Protein AF-A0A7S2BMH1-F1 (afdb_monomer)

Secondary structure (DSSP, 8-state):
-TTTTT------HHHHHHHHT---SSS-HHHHHHHHHHHTTTTTTT--GGGSPP-----TT--TTTTHHHIIIII-S------S-GGG--B-SS-GGG--GGG-B-GGG-HHHHTTS-HHHHHHHHHHHTTSS----TT----HHHHHHHHHS--

Solvent-accessible surface area (backbone atoms only — not comparable to full-atom values): 9952 Å² total; per-residue (Å²): 93,84,74,58,75,81,41,91,69,92,73,33,71,59,40,48,28,66,74,64,75,38,87,67,83,69,63,58,71,65,56,51,51,55,43,51,30,61,37,55,71,46,74,56,74,84,50,54,53,84,74,44,82,72,85,83,84,82,54,71,63,57,43,96,61,66,57,55,80,47,32,86,71,61,65,53,90,68,80,83,87,81,76,96,41,72,93,80,46,73,46,50,68,73,69,62,83,82,45,51,55,85,51,47,24,37,82,93,55,34,64,75,44,56,69,72,52,54,73,71,56,50,50,46,35,50,30,40,75,68,60,73,45,68,63,79,74,86,71,72,71,70,64,63,71,63,61,55,54,56,63,69,75,68,122

Radius of gyration: 18.3 Å; Cα contacts (8 Å, |Δi|>4): 113; chains: 1; bounding box: 51×30×44 Å

pLDDT: mean 79.27, std 18.0, range [35.94, 95.81]

Structure (mmCIF, N/CA/C/O backbone):
data_AF-A0A7S2BMH1-F1
#
_entry.id   AF-A0A7S2BMH1-F1
#
loop_
_atom_site.group_PDB
_atom_site.id
_atom_site.type_symbol
_atom_site.label_atom_id
_atom_site.label_alt_id
_atom_site.label_comp_id
_atom_site.label_asym_id
_atom_site.label_entity_id
_atom_site.label_seq_id
_atom_site.pdbx_PDB_ins_code
_atom_site.Cartn_x
_atom_site.Cartn_y
_atom_site.Cartn_z
_atom_site.occupancy
_atom_site.B_iso_or_equiv
_atom_site.auth_seq_id
_atom_site.auth_comp_id
_atom_site.auth_asym_id
_atom_site.auth_atom_id
_atom_site.pdbx_PDB_model_num
ATOM 1 N N . GLY A 1 1 ? -13.382 9.479 -9.858 1.00 59.31 1 GLY A N 1
ATOM 2 C CA . GLY A 1 1 ? -12.559 10.698 -10.015 1.00 59.31 1 GLY A CA 1
ATOM 3 C C . GLY A 1 1 ? -12.330 10.963 -11.490 1.00 59.31 1 GLY A C 1
ATOM 4 O O . GLY A 1 1 ? -12.140 9.997 -12.213 1.00 59.31 1 GLY A O 1
ATOM 5 N N . ARG A 1 2 ? -12.344 12.231 -11.930 1.00 66.88 2 ARG A N 1
ATOM 6 C CA . ARG A 1 2 ? -1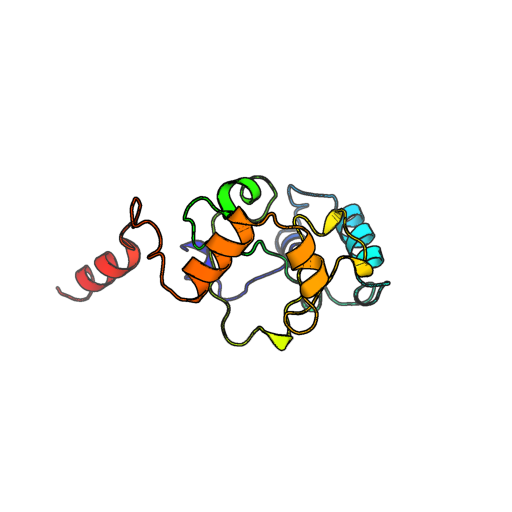2.323 12.653 -13.353 1.00 66.88 2 ARG A CA 1
ATOM 7 C C . ARG A 1 2 ? -11.260 11.961 -14.223 1.00 66.88 2 ARG A C 1
ATOM 9 O O . ARG A 1 2 ? -11.485 11.742 -15.403 1.00 66.88 2 ARG A O 1
ATOM 16 N N . PHE A 1 3 ? -10.110 11.608 -13.648 1.00 69.12 3 PHE A N 1
ATOM 17 C CA . PHE A 1 3 ? -9.019 10.952 -14.379 1.00 69.12 3 PHE A CA 1
ATOM 18 C C . PHE A 1 3 ? -9.274 9.467 -14.681 1.00 69.12 3 PHE A C 1
ATOM 20 O O . PHE A 1 3 ? -8.829 8.987 -15.710 1.00 69.12 3 PHE A O 1
ATOM 27 N N . MET A 1 4 ? -10.027 8.765 -13.830 1.00 72.44 4 MET A N 1
ATOM 28 C CA . MET A 1 4 ? -10.347 7.334 -13.985 1.00 72.44 4 MET A CA 1
ATOM 29 C C . MET A 1 4 ? -11.696 7.101 -14.686 1.00 72.44 4 MET A C 1
ATOM 31 O O . MET A 1 4 ? -12.152 5.973 -14.796 1.00 72.44 4 MET A O 1
ATOM 35 N N . GLU A 1 5 ? -12.381 8.168 -15.108 1.00 77.00 5 GLU A N 1
ATOM 36 C CA . GLU A 1 5 ? -13.644 8.059 -15.855 1.00 77.00 5 GLU A CA 1
ATOM 37 C C . GLU A 1 5 ? -13.412 7.582 -17.295 1.00 77.00 5 GLU A C 1
ATOM 39 O O . GLU A 1 5 ? -14.260 6.916 -17.876 1.00 77.00 5 GLU A O 1
ATOM 44 N N . THR A 1 6 ? -12.248 7.912 -17.861 1.00 79.12 6 THR A N 1
ATOM 45 C CA . THR A 1 6 ? -11.858 7.548 -19.234 1.00 79.12 6 THR A CA 1
ATOM 46 C C . THR A 1 6 ? -10.629 6.644 -19.290 1.00 79.12 6 THR A C 1
ATOM 48 O O . THR A 1 6 ? -10.379 6.023 -20.319 1.00 7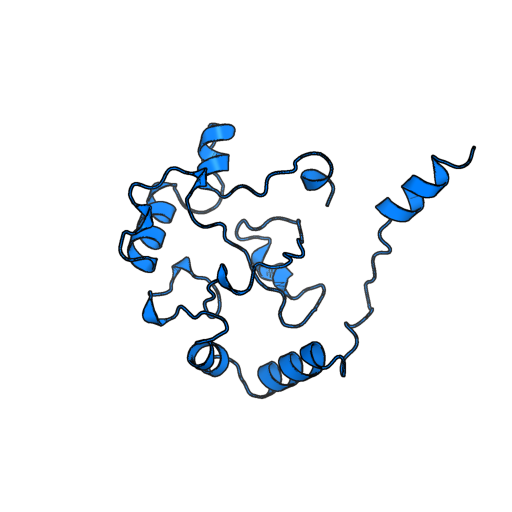9.12 6 THR A O 1
ATOM 51 N N . ASP A 1 7 ? -9.865 6.558 -18.199 1.00 80.94 7 ASP A N 1
ATOM 52 C CA . ASP A 1 7 ? -8.695 5.696 -18.077 1.00 80.94 7 ASP A CA 1
ATOM 53 C C . ASP A 1 7 ? -9.022 4.516 -17.161 1.00 80.94 7 ASP A C 1
ATOM 55 O O . ASP A 1 7 ? -9.151 4.664 -15.947 1.00 80.94 7 ASP A O 1
ATOM 59 N N . GLU A 1 8 ? -9.170 3.337 -17.757 1.00 79.75 8 GLU A N 1
ATOM 60 C CA . GLU A 1 8 ? -9.555 2.109 -17.051 1.00 79.75 8 GLU A CA 1
ATOM 61 C C . GLU A 1 8 ? -8.383 1.460 -16.295 1.00 79.75 8 GLU A C 1
ATOM 63 O O . GLU A 1 8 ? -8.558 0.463 -15.590 1.00 79.75 8 GLU A O 1
ATOM 68 N N . TYR A 1 9 ? -7.170 2.004 -16.428 1.00 83.81 9 TYR A N 1
ATOM 69 C CA . TYR A 1 9 ? -5.957 1.377 -15.921 1.00 83.81 9 TYR A CA 1
ATOM 70 C C . TYR A 1 9 ? -5.405 2.121 -14.708 1.00 83.81 9 TYR A C 1
ATOM 72 O O . TYR A 1 9 ? -4.827 3.206 -14.804 1.00 83.81 9 TYR A O 1
ATOM 80 N N . PHE A 1 10 ? -5.473 1.468 -13.550 1.00 84.31 10 PHE A N 1
ATOM 81 C CA . PHE A 1 10 ? -4.709 1.884 -12.381 1.00 84.31 10 PHE A CA 1
ATOM 82 C C . PHE A 1 10 ? -3.245 1.459 -12.549 1.00 84.31 10 PHE A C 1
ATOM 84 O O . PHE A 1 10 ? -2.925 0.285 -12.381 1.00 84.31 10 PHE A O 1
ATOM 91 N N . ARG A 1 11 ? -2.366 2.401 -12.906 1.00 86.81 11 ARG A N 1
ATOM 92 C CA . ARG A 1 11 ? -0.947 2.148 -13.216 1.00 86.81 11 ARG A CA 1
ATOM 93 C C . ARG A 1 11 ? -0.032 2.491 -12.042 1.00 86.81 11 ARG A C 1
ATOM 95 O O . ARG A 1 11 ? -0.279 3.460 -11.324 1.00 86.81 11 ARG A O 1
ATOM 102 N N . ASN A 1 12 ? 1.039 1.722 -11.850 1.00 88.62 12 ASN A N 1
ATOM 103 C CA . ASN A 1 12 ? 2.084 2.065 -10.882 1.00 88.62 12 ASN A CA 1
ATOM 104 C C . ASN A 1 12 ? 3.060 3.120 -11.444 1.00 88.62 12 ASN A C 1
ATOM 106 O O . ASN A 1 12 ? 3.008 3.514 -12.608 1.00 88.62 12 ASN A O 1
ATOM 110 N N . GLN A 1 13 ? 3.981 3.585 -10.599 1.00 84.69 13 GLN A N 1
ATOM 111 C CA . GLN A 1 13 ? 4.941 4.622 -10.972 1.00 84.69 13 GLN A CA 1
ATOM 112 C C . GLN A 1 13 ? 5.890 4.198 -12.109 1.00 84.69 13 GLN A C 1
ATOM 114 O O . GLN A 1 13 ? 6.232 5.042 -12.933 1.00 84.69 13 GLN A O 1
ATOM 119 N N . PHE A 1 14 ? 6.289 2.923 -12.187 1.00 88.69 14 PHE A N 1
ATOM 120 C CA . PHE A 1 14 ? 7.163 2.424 -13.254 1.00 88.69 14 PHE A CA 1
ATOM 121 C C . PHE A 1 14 ? 6.464 2.489 -14.618 1.00 88.69 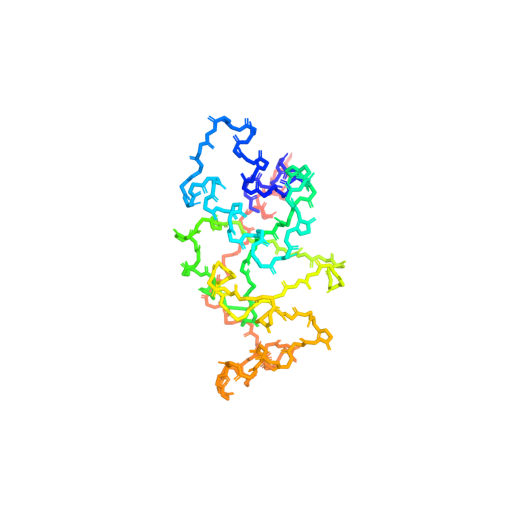14 PHE A C 1
ATOM 123 O O . PHE A 1 14 ? 7.044 2.972 -15.586 1.00 88.69 14 PHE A O 1
ATOM 130 N N . GLU A 1 15 ? 5.188 2.098 -14.681 1.00 90.06 15 GLU A N 1
ATOM 131 C CA . GLU A 1 15 ? 4.363 2.228 -15.888 1.00 90.06 15 GLU A CA 1
ATOM 132 C C . GLU A 1 15 ? 4.232 3.699 -16.326 1.00 90.06 15 GLU A C 1
ATOM 134 O O . GLU A 1 15 ? 4.384 4.019 -17.504 1.00 90.06 15 GLU A O 1
ATOM 139 N N . ILE A 1 16 ? 3.995 4.615 -15.379 1.00 84.50 16 ILE A N 1
ATOM 140 C CA . ILE A 1 16 ? 3.847 6.050 -15.668 1.00 84.50 16 ILE A CA 1
ATOM 141 C C . ILE A 1 16 ? 5.155 6.679 -16.166 1.00 84.50 16 ILE A C 1
ATOM 143 O O . ILE A 1 16 ? 5.114 7.504 -17.080 1.00 84.50 16 ILE A O 1
ATOM 147 N N . ILE A 1 17 ? 6.305 6.295 -15.601 1.00 81.06 17 ILE A N 1
ATOM 148 C CA . ILE A 1 17 ? 7.618 6.785 -16.050 1.00 81.06 17 ILE A CA 1
ATOM 149 C C . ILE A 1 17 ? 7.856 6.407 -17.514 1.00 81.06 17 ILE A C 1
ATOM 151 O O . ILE A 1 17 ? 8.220 7.277 -18.310 1.00 81.06 17 ILE A O 1
ATOM 155 N N . VAL A 1 18 ? 7.588 5.146 -17.869 1.00 82.69 18 VAL A N 1
ATOM 156 C CA . VAL A 1 18 ? 7.711 4.643 -19.245 1.00 82.69 18 VAL A CA 1
ATOM 157 C C . VAL A 1 18 ? 6.749 5.376 -20.182 1.00 82.69 18 VAL A C 1
ATOM 159 O O . VAL A 1 18 ? 7.177 5.901 -21.207 1.00 82.69 18 VAL A O 1
ATOM 162 N N . LEU A 1 19 ? 5.464 5.468 -19.824 1.00 81.75 19 LEU A N 1
ATOM 163 C CA . LEU A 1 19 ? 4.430 6.057 -20.685 1.00 81.75 19 LEU A CA 1
ATOM 164 C C . LEU A 1 19 ? 4.628 7.549 -20.947 1.00 81.75 19 LEU A C 1
ATOM 166 O O . LEU A 1 19 ? 4.404 8.023 -22.058 1.00 81.75 19 LEU A O 1
ATOM 170 N N . LEU A 1 20 ? 5.009 8.307 -19.920 1.00 79.88 20 LEU A N 1
ATOM 171 C CA . LEU A 1 20 ? 5.123 9.759 -20.030 1.00 79.88 20 LEU A CA 1
ATOM 172 C C . LEU A 1 20 ? 6.523 10.218 -20.435 1.00 79.88 20 LEU A C 1
ATOM 174 O O . LEU A 1 20 ? 6.714 11.420 -20.624 1.00 79.88 20 LEU A O 1
ATOM 178 N N . ASN A 1 21 ? 7.494 9.301 -20.529 1.00 72.19 21 ASN A N 1
ATOM 179 C CA . ASN A 1 21 ? 8.917 9.616 -20.655 1.00 72.19 21 ASN A CA 1
ATOM 180 C C . ASN A 1 21 ? 9.348 10.705 -19.646 1.00 72.19 21 ASN A C 1
ATOM 182 O O . ASN A 1 21 ? 10.054 11.664 -19.970 1.00 72.19 21 ASN A O 1
ATOM 186 N N . ARG A 1 22 ? 8.818 10.619 -18.418 1.00 65.62 22 ARG A N 1
ATOM 187 C CA . ARG A 1 22 ? 8.976 11.624 -17.358 1.00 65.62 22 ARG A CA 1
ATOM 188 C C . ARG A 1 22 ? 9.337 10.940 -16.053 1.00 65.62 22 ARG A C 1
ATOM 190 O O . ARG A 1 22 ? 8.630 10.050 -15.596 1.00 65.62 22 ARG A O 1
ATOM 197 N N . ARG A 1 23 ? 10.383 11.436 -15.393 1.00 59.56 23 ARG A N 1
ATOM 198 C CA . ARG A 1 23 ? 10.691 11.063 -14.008 1.00 59.56 23 ARG A CA 1
ATOM 199 C C . ARG A 1 23 ? 9.676 11.753 -13.089 1.00 59.56 23 ARG A C 1
ATOM 201 O O . ARG A 1 23 ? 9.579 12.980 -13.087 1.00 59.56 23 ARG A O 1
ATOM 208 N N . GLY A 1 24 ? 8.861 10.972 -12.380 1.00 54.53 24 GLY A N 1
ATOM 209 C CA . GLY A 1 24 ? 7.839 11.494 -11.467 1.00 54.53 24 GLY A CA 1
ATOM 210 C C . GLY A 1 24 ? 8.434 12.284 -10.292 1.00 54.53 24 GLY A C 1
ATOM 211 O O . GLY A 1 24 ? 9.586 12.085 -9.911 1.00 54.53 24 GLY A O 1
ATOM 212 N N . LYS A 1 25 ? 7.640 13.182 -9.690 1.00 52.19 25 LYS A N 1
ATOM 213 C CA . LYS A 1 25 ? 7.982 13.804 -8.401 1.00 52.19 25 LYS A CA 1
ATOM 214 C C . LYS A 1 25 ? 7.701 12.797 -7.286 1.00 52.19 25 LYS A C 1
ATOM 216 O O . LYS A 1 25 ? 6.543 12.549 -6.973 1.00 52.19 25 LYS A O 1
ATOM 221 N N . GLY A 1 26 ? 8.759 12.236 -6.711 1.00 51.97 26 GLY A N 1
ATOM 222 C CA . GLY A 1 26 ? 8.681 11.257 -5.628 1.00 51.97 26 GLY A CA 1
ATOM 223 C C . GLY A 1 26 ? 9.597 10.082 -5.921 1.00 51.97 26 GLY A C 1
ATOM 224 O O . GLY A 1 26 ? 9.171 9.128 -6.553 1.00 51.97 26 GLY A O 1
ATOM 225 N N . ASN A 1 27 ? 10.841 10.189 -5.447 1.00 52.50 27 ASN A N 1
ATOM 226 C CA . ASN A 1 27 ? 11.923 9.210 -5.562 1.00 52.50 27 ASN A CA 1
ATOM 227 C C . ASN A 1 27 ? 12.326 8.860 -7.005 1.00 52.50 27 ASN A C 1
ATOM 229 O O . ASN A 1 27 ? 11.528 8.402 -7.816 1.00 52.50 27 ASN A O 1
ATOM 233 N N . ASP A 1 28 ? 13.607 9.085 -7.308 1.00 68.88 28 ASP A N 1
ATOM 234 C CA . ASP A 1 28 ? 14.263 8.595 -8.521 1.00 68.88 28 ASP A CA 1
ATOM 235 C C . ASP A 1 28 ? 13.877 7.127 -8.770 1.00 68.88 28 ASP A C 1
ATOM 237 O O . ASP A 1 28 ? 13.736 6.358 -7.815 1.00 68.88 28 ASP A O 1
ATOM 241 N N . GLU A 1 29 ? 13.698 6.729 -10.028 1.00 75.62 29 GLU A N 1
ATOM 242 C CA . GLU A 1 29 ? 13.347 5.350 -10.405 1.00 75.62 29 GLU A CA 1
ATOM 243 C C . GLU A 1 29 ? 14.269 4.343 -9.704 1.00 75.62 29 GLU A C 1
ATOM 245 O O . GLU A 1 29 ? 13.824 3.325 -9.176 1.00 75.62 29 GLU A O 1
ATOM 250 N N . HIS A 1 30 ? 15.546 4.712 -9.586 1.00 82.00 30 HIS A N 1
ATOM 251 C CA . HIS A 1 30 ? 16.560 3.965 -8.862 1.00 82.00 30 HIS A CA 1
ATOM 252 C C . HIS A 1 30 ? 16.266 3.820 -7.360 1.00 82.00 30 HIS A C 1
ATOM 254 O O . HIS A 1 30 ? 16.410 2.735 -6.799 1.00 82.00 30 HIS A O 1
ATOM 260 N N . ALA A 1 31 ? 15.817 4.888 -6.697 1.00 84.19 31 ALA A N 1
ATOM 261 C CA . ALA A 1 31 ? 15.430 4.839 -5.292 1.00 84.19 31 ALA A CA 1
ATOM 262 C C . ALA A 1 31 ? 14.196 3.948 -5.093 1.00 84.19 31 ALA A C 1
ATOM 264 O O . ALA A 1 31 ? 14.197 3.127 -4.175 1.00 84.19 31 ALA A O 1
ATOM 265 N N . ARG A 1 32 ? 13.183 4.060 -5.972 1.00 86.44 32 ARG A N 1
ATOM 266 C CA . ARG A 1 32 ? 11.986 3.200 -5.953 1.00 86.44 32 ARG A CA 1
ATOM 267 C C . ARG A 1 32 ? 12.351 1.730 -6.114 1.00 86.44 32 ARG A C 1
ATOM 269 O O . ARG A 1 32 ? 11.963 0.908 -5.289 1.00 86.44 32 ARG A O 1
ATOM 276 N N . PHE A 1 33 ? 13.128 1.430 -7.149 1.00 90.12 33 PHE A N 1
ATOM 277 C CA . PHE A 1 33 ? 13.635 0.093 -7.417 1.00 90.12 33 PHE A CA 1
ATOM 278 C C . PHE A 1 33 ? 14.406 -0.450 -6.211 1.00 90.12 33 PHE A C 1
ATOM 280 O O . PHE A 1 33 ? 14.141 -1.554 -5.747 1.00 90.12 33 PHE A O 1
ATOM 287 N N . GLY A 1 34 ? 15.315 0.355 -5.655 1.00 90.50 34 GLY A N 1
ATOM 288 C CA . GLY A 1 34 ? 16.176 -0.055 -4.555 1.00 90.50 34 GLY A CA 1
ATOM 289 C C . GLY A 1 34 ? 15.410 -0.449 -3.295 1.00 90.50 34 GLY A C 1
ATOM 290 O O . GLY A 1 34 ? 15.769 -1.441 -2.663 1.00 90.50 34 GLY A O 1
ATOM 291 N N . TRP A 1 35 ? 14.373 0.294 -2.894 1.00 89.94 35 TRP A N 1
ATOM 292 C CA . TRP A 1 35 ? 13.604 -0.099 -1.709 1.00 89.94 35 TRP A CA 1
ATOM 293 C C . TRP A 1 35 ? 12.608 -1.219 -1.989 1.00 89.94 35 TRP A C 1
ATOM 295 O O . TRP A 1 35 ? 12.448 -2.078 -1.129 1.00 89.94 35 TRP A O 1
ATOM 305 N N . GLU A 1 36 ? 11.997 -1.274 -3.174 1.00 93.25 36 GLU A N 1
ATOM 306 C CA . GLU A 1 36 ? 11.108 -2.380 -3.545 1.00 93.25 36 GLU A CA 1
ATOM 307 C C . GLU A 1 36 ? 11.868 -3.712 -3.603 1.00 93.25 36 GLU A C 1
ATOM 309 O O . GLU A 1 36 ? 11.410 -4.712 -3.050 1.00 93.25 36 GLU A O 1
ATOM 314 N N . SER A 1 37 ? 13.074 -3.705 -4.179 1.00 93.00 37 SER A N 1
ATOM 315 C CA . SER A 1 37 ? 13.986 -4.853 -4.193 1.00 93.00 37 SER A CA 1
ATOM 316 C C . SER A 1 37 ? 14.301 -5.331 -2.769 1.00 93.00 37 SER A C 1
ATOM 318 O O . SER A 1 37 ? 14.199 -6.523 -2.475 1.00 93.00 37 SER A O 1
ATOM 320 N N . ARG A 1 38 ? 14.586 -4.412 -1.832 1.00 92.00 38 ARG A N 1
ATOM 321 C CA . ARG A 1 38 ? 14.803 -4.768 -0.416 1.00 92.00 38 ARG A CA 1
ATOM 322 C C . ARG A 1 38 ? 13.543 -5.303 0.261 1.00 92.00 38 ARG A C 1
ATOM 324 O O . ARG A 1 38 ? 13.628 -6.286 0.991 1.00 92.00 38 ARG A O 1
ATOM 331 N N . LEU A 1 39 ? 12.398 -4.661 0.041 1.00 93.19 39 LEU A N 1
ATOM 332 C CA . LEU A 1 39 ? 11.144 -5.000 0.710 1.00 93.19 39 LEU A CA 1
ATOM 333 C C . LEU A 1 39 ? 10.639 -6.390 0.304 1.00 93.19 39 LEU A C 1
ATOM 335 O O . LEU A 1 39 ? 10.169 -7.142 1.152 1.00 93.19 39 LEU A O 1
ATOM 339 N N . PHE A 1 40 ? 10.780 -6.744 -0.975 1.00 92.88 40 PHE A N 1
ATOM 340 C CA . PHE A 1 40 ? 10.292 -8.010 -1.529 1.00 92.88 40 PHE A CA 1
ATOM 341 C C . PHE A 1 40 ? 11.391 -9.043 -1.787 1.00 92.88 40 PHE A C 1
ATOM 343 O O . PHE A 1 40 ? 11.148 -10.028 -2.481 1.00 92.88 40 PHE A O 1
ATOM 350 N N . GLY A 1 41 ? 12.602 -8.832 -1.264 1.00 92.50 41 GLY A N 1
ATOM 351 C CA . GLY A 1 41 ? 13.708 -9.774 -1.439 1.00 92.50 41 GLY A CA 1
ATOM 352 C C . GLY A 1 41 ? 13.996 -10.080 -2.910 1.00 92.50 41 GLY A C 1
ATOM 353 O O . GLY A 1 41 ? 14.142 -11.242 -3.275 1.00 92.50 41 GLY A O 1
ATOM 354 N N . GLN A 1 42 ? 14.038 -9.042 -3.750 1.00 94.62 42 GLN A N 1
ATOM 355 C CA . GLN A 1 42 ? 14.345 -9.102 -5.186 1.00 94.62 42 GLN A CA 1
ATOM 356 C C . GLN A 1 42 ? 13.295 -9.806 -6.063 1.00 94.62 42 GLN A C 1
ATOM 358 O O . GLN A 1 42 ? 13.519 -9.987 -7.260 1.00 94.62 42 GLN A O 1
ATOM 363 N N . ALA A 1 43 ? 12.127 -10.169 -5.517 1.00 93.94 43 ALA A N 1
ATOM 364 C CA . ALA A 1 43 ? 11.095 -10.907 -6.255 1.00 93.94 43 ALA A CA 1
ATOM 365 C C . ALA A 1 43 ? 10.610 -10.196 -7.535 1.00 93.94 43 ALA A C 1
ATOM 367 O O . ALA A 1 43 ? 10.211 -10.860 -8.488 1.00 93.94 43 ALA A O 1
ATOM 368 N N . TYR A 1 44 ? 10.678 -8.861 -7.572 1.00 93.94 44 TYR A N 1
ATOM 369 C CA . TYR A 1 44 ? 10.253 -8.043 -8.712 1.00 93.94 44 TYR A CA 1
ATOM 370 C C . TYR A 1 44 ? 11.419 -7.476 -9.535 1.00 93.94 44 TYR A C 1
ATOM 372 O O . TYR A 1 44 ? 11.185 -6.712 -10.466 1.00 93.94 44 TYR A O 1
ATOM 380 N N . ASP A 1 45 ? 12.679 -7.810 -9.248 1.00 95.06 45 ASP A N 1
ATOM 381 C CA . ASP A 1 45 ? 13.832 -7.143 -9.885 1.00 95.06 45 ASP A CA 1
ATOM 382 C C . ASP A 1 45 ? 13.903 -7.370 -11.402 1.00 95.06 45 ASP A C 1
ATOM 384 O O . ASP A 1 45 ? 14.450 -6.540 -12.123 1.00 95.06 45 ASP A O 1
ATOM 388 N N . LYS A 1 46 ? 13.303 -8.464 -11.883 1.00 95.38 46 LYS A N 1
ATOM 389 C CA . LYS A 1 46 ? 13.188 -8.810 -13.308 1.00 95.38 46 LYS A CA 1
ATOM 390 C C . LYS A 1 46 ? 11.764 -8.680 -13.859 1.00 95.38 46 LYS A C 1
ATOM 392 O O . LYS A 1 46 ? 11.532 -9.086 -14.990 1.00 95.38 46 LYS A O 1
ATOM 397 N N . ALA A 1 47 ? 10.822 -8.196 -13.052 1.00 95.31 47 ALA A N 1
ATOM 398 C CA . ALA A 1 47 ? 9.427 -8.064 -13.450 1.00 95.31 47 ALA A CA 1
ATOM 399 C C . ALA A 1 47 ? 9.243 -6.849 -14.365 1.00 95.31 47 ALA A C 1
ATOM 401 O O . ALA A 1 47 ? 9.816 -5.781 -14.110 1.00 95.31 47 ALA A O 1
ATOM 402 N N . GLU A 1 48 ? 8.404 -7.002 -15.388 1.00 93.50 48 GLU A N 1
ATOM 403 C CA . GLU A 1 48 ? 8.009 -5.895 -16.255 1.00 93.50 48 GLU A CA 1
ATOM 404 C C . GLU A 1 48 ? 7.252 -4.831 -15.448 1.00 93.50 48 GLU A C 1
ATOM 406 O O . GLU A 1 48 ? 6.560 -5.183 -14.487 1.00 93.50 48 GLU A O 1
ATOM 411 N N . PRO A 1 49 ? 7.301 -3.534 -15.819 1.00 91.44 49 PRO A N 1
ATOM 412 C CA . PRO A 1 49 ? 6.645 -2.462 -15.067 1.00 91.44 49 PRO A CA 1
ATOM 413 C C . PRO A 1 49 ? 5.198 -2.771 -14.671 1.00 91.44 49 PRO A C 1
ATOM 415 O O . PRO A 1 49 ? 4.811 -2.530 -13.532 1.00 91.44 49 PRO A O 1
ATOM 418 N N . PHE A 1 50 ? 4.418 -3.367 -15.574 1.00 92.12 50 PHE A N 1
ATOM 419 C CA . PHE A 1 50 ? 3.023 -3.748 -15.338 1.00 92.12 50 PHE A CA 1
ATOM 420 C C . PHE A 1 50 ? 2.839 -4.828 -14.255 1.00 92.12 50 PHE A C 1
ATOM 422 O O . PHE A 1 50 ? 1.843 -4.814 -13.525 1.00 92.12 50 PHE A O 1
ATOM 429 N N . GLU A 1 51 ? 3.797 -5.748 -14.141 1.00 92.94 51 GLU A N 1
ATOM 430 C CA . GLU A 1 51 ? 3.791 -6.879 -13.205 1.00 92.94 51 GLU A CA 1
ATOM 431 C C . GLU A 1 51 ? 4.223 -6.470 -11.792 1.00 92.94 51 GLU A C 1
ATOM 433 O O . GLU A 1 51 ? 4.017 -7.211 -10.829 1.00 92.94 51 GLU A O 1
ATOM 438 N N . ARG A 1 52 ? 4.813 -5.278 -11.650 1.00 93.50 52 ARG A N 1
ATOM 439 C CA . ARG A 1 52 ? 5.236 -4.741 -10.357 1.00 93.50 52 ARG A CA 1
ATOM 440 C C . ARG A 1 52 ? 4.044 -4.288 -9.522 1.00 93.50 52 ARG A C 1
ATOM 442 O O . ARG A 1 52 ? 2.964 -3.935 -10.010 1.00 93.50 52 ARG A O 1
ATOM 449 N N . VAL A 1 53 ? 4.281 -4.246 -8.219 1.00 92.19 53 VAL A N 1
ATOM 450 C CA . VAL A 1 53 ? 3.297 -3.859 -7.209 1.00 92.19 53 VAL A CA 1
ATOM 451 C C . VAL A 1 53 ? 2.756 -2.441 -7.422 1.00 92.19 53 VAL A C 1
ATOM 453 O O . VAL A 1 53 ? 3.461 -1.498 -7.786 1.00 92.19 53 VAL A O 1
ATOM 456 N N . LYS A 1 54 ? 1.454 -2.297 -7.172 1.00 90.50 54 LYS A N 1
ATOM 457 C CA . LYS A 1 54 ? 0.731 -1.024 -7.164 1.00 90.50 54 LYS A CA 1
ATOM 458 C C . LYS A 1 54 ? 0.533 -0.610 -5.710 1.00 90.50 54 LYS A C 1
ATOM 460 O O . LYS A 1 54 ? 0.078 -1.412 -4.899 1.00 90.50 54 LYS A O 1
ATOM 465 N N . TYR A 1 55 ? 0.890 0.625 -5.384 1.00 89.31 55 TYR A N 1
ATOM 466 C CA . TYR A 1 55 ? 0.907 1.114 -4.007 1.00 89.31 55 TYR A CA 1
ATOM 467 C C . TYR A 1 55 ? -0.209 2.121 -3.772 1.00 89.31 55 TYR A C 1
ATOM 469 O O . TYR A 1 55 ? -0.597 2.859 -4.677 1.00 89.31 55 TYR A O 1
ATOM 477 N N . GLY A 1 56 ? -0.686 2.176 -2.535 1.00 89.12 56 GLY A N 1
ATOM 478 C CA . GLY A 1 56 ? -1.710 3.112 -2.095 1.00 89.12 56 GLY A CA 1
ATOM 479 C C . GLY A 1 56 ? -1.699 3.263 -0.580 1.00 89.12 56 GLY A C 1
ATOM 480 O O . GLY A 1 56 ? -0.998 2.534 0.121 1.00 89.12 56 GLY A O 1
ATOM 481 N N . ALA A 1 57 ? -2.508 4.195 -0.084 1.00 89.88 57 ALA A N 1
ATOM 482 C CA . ALA A 1 57 ? -2.820 4.315 1.334 1.00 89.88 57 ALA A CA 1
ATOM 483 C C . ALA A 1 57 ? -4.259 3.859 1.584 1.00 89.88 57 ALA A C 1
ATOM 485 O O . ALA A 1 57 ? -5.164 4.167 0.807 1.00 89.88 57 ALA A O 1
ATOM 486 N N . VAL A 1 58 ? -4.471 3.133 2.678 1.00 89.81 58 VAL A N 1
ATOM 487 C CA . VAL A 1 58 ? -5.791 2.636 3.070 1.00 89.81 58 VAL A CA 1
ATOM 488 C C . VAL A 1 58 ? -6.441 3.588 4.077 1.00 89.81 58 VAL A C 1
ATOM 490 O O . VAL A 1 58 ? -5.839 3.953 5.084 1.00 89.81 58 VAL A O 1
ATOM 493 N N . ASN A 1 59 ? -7.692 3.976 3.824 1.00 89.06 59 ASN A N 1
ATOM 494 C CA . ASN A 1 59 ? -8.485 4.788 4.748 1.00 89.06 59 ASN A CA 1
ATOM 495 C C . ASN A 1 59 ? -9.266 3.897 5.731 1.00 89.06 59 ASN A C 1
ATOM 497 O O . ASN A 1 59 ? -10.477 3.733 5.602 1.00 89.06 59 ASN A O 1
ATOM 501 N N . ILE A 1 60 ? -8.568 3.285 6.693 1.00 87.88 60 ILE A N 1
ATOM 502 C CA . ILE A 1 60 ? -9.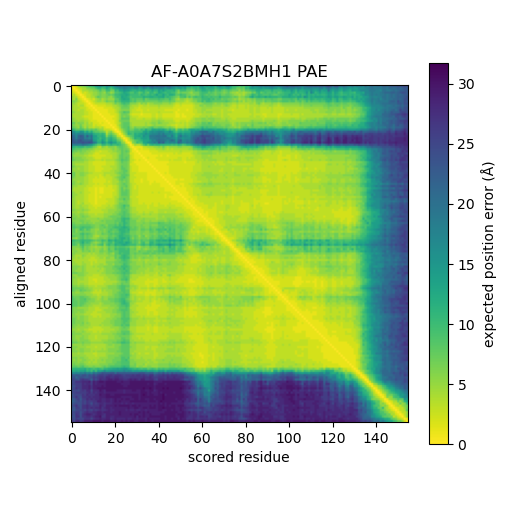169 2.319 7.639 1.00 87.88 60 ILE A CA 1
ATOM 503 C C . ILE A 1 60 ? -10.192 2.941 8.598 1.00 87.88 60 ILE A C 1
ATOM 505 O O . ILE A 1 60 ? -11.034 2.228 9.133 1.00 87.88 60 ILE A O 1
ATOM 509 N N . LEU A 1 61 ? -10.117 4.256 8.816 1.00 87.69 61 LEU A N 1
ATOM 510 C CA . LEU A 1 61 ? -11.029 4.992 9.695 1.00 87.69 61 LEU A CA 1
ATOM 511 C C . LEU A 1 61 ? -12.254 5.536 8.955 1.00 87.69 61 LEU A C 1
ATOM 513 O O . LEU A 1 61 ? -13.113 6.142 9.583 1.00 87.69 61 LEU A O 1
ATOM 517 N N . ASN A 1 62 ? -12.329 5.345 7.633 1.00 85.00 62 ASN A N 1
ATOM 518 C CA . ASN A 1 62 ? -13.373 5.927 6.792 1.00 85.00 62 ASN A CA 1
ATOM 519 C C . ASN A 1 62 ? -13.555 7.446 7.025 1.00 85.00 62 ASN A C 1
ATOM 521 O O . ASN A 1 62 ? -14.665 7.972 6.993 1.00 85.00 62 ASN A O 1
ATOM 525 N N . ASP A 1 63 ? -12.446 8.146 7.283 1.00 83.94 63 ASP A N 1
ATOM 526 C CA . ASP A 1 63 ? -12.404 9.590 7.516 1.00 83.94 63 ASP A CA 1
ATOM 527 C C . ASP A 1 63 ? -12.094 10.292 6.188 1.00 83.94 63 ASP A C 1
ATOM 529 O O . ASP A 1 63 ? -11.122 9.946 5.511 1.00 83.94 63 ASP A O 1
ATOM 533 N N . TYR A 1 64 ? -12.879 11.297 5.801 1.00 80.50 64 TYR A N 1
ATOM 534 C CA . TYR A 1 64 ? -12.644 12.071 4.576 1.00 80.50 64 TYR A CA 1
ATOM 535 C C . TYR A 1 64 ? -11.259 12.752 4.536 1.00 80.50 64 TYR A C 1
ATOM 537 O O . TYR A 1 64 ? -10.738 13.041 3.457 1.00 80.50 64 TYR A O 1
ATOM 545 N N . LYS A 1 65 ? -10.633 12.982 5.698 1.00 82.19 65 LYS A N 1
ATOM 546 C CA . LYS A 1 65 ? -9.263 13.491 5.862 1.00 82.19 65 LYS A CA 1
ATOM 547 C C . LYS A 1 65 ? -8.226 12.404 6.137 1.00 82.19 65 LYS A C 1
ATOM 549 O O . LYS A 1 65 ? -7.036 12.719 6.126 1.00 82.19 65 LYS A O 1
ATOM 554 N N . GLY A 1 66 ? -8.625 11.149 6.341 1.00 79.31 66 GLY A N 1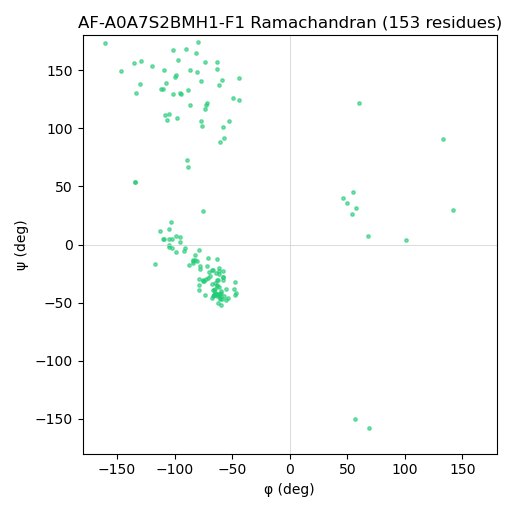
ATOM 555 C CA . GLY A 1 66 ? -7.751 10.077 6.838 1.00 79.31 66 GLY A CA 1
ATOM 556 C C . GLY A 1 66 ? -6.506 9.810 5.982 1.00 79.31 66 GLY A C 1
ATOM 557 O O . GLY A 1 66 ? -5.467 9.418 6.502 1.00 79.31 66 GLY A O 1
ATOM 558 N N . VAL A 1 67 ? -6.577 10.088 4.677 1.00 82.06 67 VAL A N 1
ATOM 559 C CA . VAL A 1 67 ? -5.455 9.949 3.724 1.00 82.06 67 VAL A CA 1
ATOM 560 C C . VAL A 1 67 ? -4.956 11.294 3.182 1.00 82.06 67 VAL A C 1
ATOM 562 O O . VAL A 1 67 ? -4.165 11.345 2.244 1.00 82.06 67 VAL A O 1
ATOM 565 N N . HIS A 1 68 ? -5.386 12.415 3.764 1.00 81.75 68 HIS A N 1
ATOM 566 C CA . HIS A 1 68 ? -5.025 13.742 3.264 1.00 81.75 68 HIS A CA 1
ATOM 567 C C . HIS A 1 68 ? -3.516 14.007 3.351 1.00 81.75 68 HIS A C 1
ATOM 569 O O . HIS A 1 68 ? -2.941 14.626 2.458 1.00 81.75 68 HIS A O 1
ATOM 575 N N . SER A 1 69 ? -2.862 13.492 4.396 1.00 79.62 69 SER A N 1
ATOM 576 C CA . SER A 1 69 ? -1.415 13.627 4.588 1.00 79.62 69 SER A CA 1
ATOM 577 C C . SER A 1 69 ? -0.608 12.966 3.470 1.00 79.62 69 SER A C 1
ATOM 579 O O . SER A 1 69 ? 0.457 13.471 3.124 1.00 79.62 69 SER A O 1
ATOM 581 N N . VAL A 1 70 ? -1.117 11.889 2.856 1.00 78.06 70 VAL A N 1
ATOM 582 C CA . VAL A 1 70 ? -0.398 11.148 1.806 1.00 78.06 70 VAL A CA 1
ATOM 583 C C . VAL A 1 70 ? -0.553 11.745 0.408 1.00 78.06 70 VAL A C 1
ATOM 585 O O . VAL A 1 70 ? 0.235 11.427 -0.483 1.00 78.06 70 VAL A O 1
ATOM 588 N N . ARG A 1 71 ? -1.510 12.664 0.215 1.00 75.31 71 ARG A N 1
ATOM 589 C CA . ARG A 1 71 ? -1.738 13.371 -1.056 1.00 75.31 71 ARG A CA 1
ATOM 590 C C . ARG A 1 71 ? -0.458 14.035 -1.569 1.00 75.31 71 ARG A C 1
ATOM 592 O O . ARG A 1 71 ? -0.091 13.877 -2.733 1.00 75.31 71 ARG A O 1
ATOM 599 N N . SER A 1 72 ? 0.254 14.721 -0.676 1.00 70.62 72 SER A N 1
ATOM 600 C CA . SER A 1 72 ? 1.502 15.433 -0.978 1.00 70.62 72 SER A CA 1
ATOM 601 C C . SER A 1 72 ? 2.695 14.508 -1.255 1.00 70.62 72 SER A C 1
ATOM 603 O O . SER A 1 72 ? 3.713 14.976 -1.757 1.00 70.62 72 SER A O 1
ATOM 605 N N . PHE A 1 73 ? 2.573 13.206 -0.968 1.00 68.94 73 PHE A N 1
ATOM 606 C CA . PHE A 1 73 ? 3.631 12.199 -1.125 1.00 68.94 73 PHE A CA 1
ATOM 607 C C . PHE A 1 73 ? 3.453 11.310 -2.369 1.00 68.94 73 PHE A C 1
ATOM 609 O O . PHE A 1 73 ? 4.050 10.241 -2.461 1.00 68.94 73 PHE A O 1
ATOM 616 N N . GLY A 1 74 ? 2.662 11.756 -3.351 1.00 68.62 74 GLY A N 1
ATOM 617 C CA . GLY A 1 74 ? 2.613 11.139 -4.684 1.00 68.62 74 GLY A CA 1
ATOM 618 C C . GLY A 1 74 ? 1.429 10.208 -4.950 1.00 68.62 74 GLY A C 1
ATOM 619 O O . GLY A 1 74 ? 1.345 9.659 -6.043 1.00 68.62 74 GLY A O 1
ATOM 620 N N . TYR A 1 75 ? 0.488 10.064 -4.011 1.00 75.88 75 TYR A N 1
ATOM 621 C CA . TYR A 1 75 ? -0.731 9.264 -4.219 1.00 75.88 75 TYR A CA 1
ATOM 622 C C . TYR A 1 75 ? -1.865 10.032 -4.924 1.00 75.88 75 TYR A C 1
ATOM 624 O O . TYR A 1 75 ? -2.806 9.424 -5.430 1.00 75.88 75 TYR A O 1
ATOM 632 N N . GLY A 1 76 ? -1.748 11.360 -5.030 1.00 76.12 76 GLY A N 1
ATOM 633 C CA . GLY A 1 76 ? -2.686 12.200 -5.776 1.00 76.12 76 GLY A CA 1
ATOM 634 C C . GLY A 1 76 ? -4.073 12.304 -5.134 1.00 76.12 76 GLY A C 1
ATOM 635 O O . GLY A 1 76 ? -4.235 12.109 -3.932 1.00 76.12 76 GLY A O 1
ATOM 636 N N . ASP A 1 77 ? -5.065 12.649 -5.958 1.00 75.38 77 ASP A N 1
ATOM 637 C CA . ASP A 1 77 ? -6.409 13.055 -5.507 1.00 75.38 77 ASP A CA 1
ATOM 638 C C . ASP A 1 77 ? -7.473 11.967 -5.717 1.00 75.38 77 ASP A C 1
ATOM 640 O O . ASP A 1 77 ? -8.652 12.172 -5.434 1.00 75.38 77 ASP A O 1
ATOM 644 N N . SER A 1 78 ? -7.085 10.819 -6.277 1.00 77.56 78 SER A N 1
ATOM 645 C CA . SER A 1 78 ? -8.031 9.757 -6.620 1.00 77.56 78 SER A CA 1
ATOM 646 C C . SER A 1 78 ? -8.240 8.805 -5.447 1.00 77.56 78 SER A C 1
ATOM 648 O O . SER A 1 78 ? -7.284 8.318 -4.852 1.00 77.56 78 SER A O 1
ATOM 650 N N . TYR A 1 79 ? -9.504 8.494 -5.167 1.00 80.62 79 TYR A N 1
ATOM 651 C CA . TYR A 1 79 ? -9.918 7.439 -4.248 1.00 80.62 79 TYR A CA 1
ATOM 652 C C . TYR A 1 79 ? -10.551 6.300 -5.048 1.00 80.62 79 TYR A C 1
ATOM 654 O O . TYR A 1 79 ? -11.375 6.546 -5.933 1.00 80.62 79 TYR A O 1
ATOM 662 N N . VAL A 1 80 ? -10.154 5.063 -4.748 1.00 81.50 80 VAL A N 1
ATOM 663 C CA . VAL A 1 80 ? -10.660 3.859 -5.414 1.00 81.50 80 VAL A CA 1
ATOM 664 C C . VAL A 1 80 ? -11.091 2.830 -4.379 1.00 81.50 80 VAL A C 1
ATOM 666 O O . VAL A 1 80 ? -10.400 2.598 -3.389 1.00 81.50 80 VAL A O 1
ATOM 669 N N . VAL A 1 81 ? -12.231 2.188 -4.630 1.00 85.25 81 VAL A N 1
ATOM 670 C CA . VAL A 1 81 ? -12.697 1.043 -3.844 1.00 85.25 81 VAL A CA 1
ATOM 671 C C . VAL A 1 81 ? -12.321 -0.221 -4.599 1.00 85.25 81 VAL A C 1
ATOM 673 O O . VAL A 1 81 ? -12.892 -0.522 -5.646 1.00 85.25 81 VAL A O 1
ATOM 676 N N . LEU A 1 82 ? -11.352 -0.961 -4.069 1.00 85.00 82 LEU A N 1
ATOM 677 C CA . LEU A 1 82 ? -10.928 -2.229 -4.649 1.00 85.00 82 LEU A CA 1
ATOM 678 C C . LEU A 1 82 ? -11.801 -3.365 -4.105 1.00 85.00 82 LEU A C 1
ATOM 680 O O . LEU A 1 82 ? -11.836 -3.606 -2.899 1.00 85.00 82 LEU A O 1
ATOM 684 N N . LYS A 1 83 ? -12.491 -4.072 -5.001 1.00 89.25 83 LYS A N 1
ATOM 685 C CA . LYS A 1 83 ? -13.299 -5.256 -4.676 1.00 89.25 83 LYS A CA 1
ATOM 686 C C . LYS A 1 83 ? -12.514 -6.528 -4.989 1.00 89.25 83 LYS A C 1
ATOM 688 O O . LYS A 1 83 ? -11.711 -6.542 -5.917 1.00 89.25 83 LYS A O 1
ATOM 693 N N . ASP A 1 84 ? -12.711 -7.571 -4.184 1.00 90.62 84 ASP A N 1
ATOM 694 C CA . ASP A 1 84 ? -12.120 -8.904 -4.393 1.00 90.62 84 ASP A CA 1
ATOM 695 C C . ASP A 1 84 ? -10.579 -8.928 -4.464 1.00 90.62 84 ASP A C 1
ATOM 697 O O . ASP A 1 84 ? -9.963 -9.756 -5.134 1.00 90.62 84 ASP A O 1
ATOM 701 N N . VAL A 1 85 ? -9.921 -8.014 -3.740 1.00 90.00 85 VAL A N 1
ATOM 702 C CA . VAL A 1 85 ? -8.450 -7.919 -3.693 1.00 90.00 85 VAL A CA 1
ATOM 703 C C . VAL A 1 85 ? -7.827 -8.447 -2.404 1.00 90.00 85 VAL A C 1
ATOM 705 O O . VAL A 1 85 ? -6.607 -8.487 -2.315 1.00 90.00 85 VAL A O 1
ATOM 708 N N . ARG A 1 86 ? -8.628 -8.897 -1.427 1.00 89.06 86 ARG A N 1
ATOM 709 C CA . ARG A 1 86 ? -8.172 -9.289 -0.076 1.00 89.06 86 ARG A CA 1
ATOM 710 C C . ARG A 1 86 ? -6.944 -10.209 -0.072 1.00 89.06 86 ARG A C 1
ATOM 712 O O . ARG A 1 86 ? -6.039 -10.008 0.729 1.00 89.06 86 ARG A O 1
ATOM 719 N N . LEU A 1 87 ? -6.913 -11.212 -0.953 1.00 91.69 87 LEU A N 1
ATOM 720 C CA . LEU A 1 87 ? -5.817 -12.192 -1.035 1.00 91.69 87 LEU A CA 1
ATOM 721 C C . LEU A 1 87 ? -4.598 -11.696 -1.829 1.00 91.69 87 LEU A C 1
ATOM 723 O O . LEU A 1 87 ? -3.570 -12.361 -1.851 1.00 91.69 87 LEU A O 1
ATOM 727 N N . ARG A 1 88 ? -4.713 -10.546 -2.498 1.00 91.31 88 ARG A N 1
ATOM 728 C CA . ARG A 1 88 ? -3.675 -9.944 -3.349 1.00 91.31 88 ARG A CA 1
ATOM 729 C C . ARG A 1 88 ? -3.078 -8.673 -2.744 1.00 91.31 88 ARG A C 1
ATOM 731 O O . ARG A 1 88 ? -2.293 -7.998 -3.400 1.00 91.31 88 ARG A O 1
ATOM 738 N N . THR A 1 89 ? -3.475 -8.323 -1.524 1.00 93.56 89 THR A N 1
ATOM 739 C CA . THR A 1 89 ? -3.022 -7.116 -0.832 1.00 93.56 89 THR A CA 1
ATOM 740 C C . THR A 1 89 ? -2.146 -7.468 0.354 1.00 93.56 89 THR A C 1
ATOM 742 O O . THR A 1 89 ? -2.519 -8.294 1.190 1.00 93.56 89 THR A O 1
ATOM 745 N N . SER A 1 90 ? -1.029 -6.759 0.448 1.00 94.25 90 SER A N 1
ATOM 746 C CA . SER A 1 90 ? -0.158 -6.743 1.614 1.00 94.25 90 SER A CA 1
ATOM 747 C C . SER A 1 90 ? -0.083 -5.325 2.153 1.00 94.25 90 SER A C 1
ATOM 749 O O . SER A 1 90 ? -0.269 -4.356 1.417 1.00 94.25 90 SER A O 1
ATOM 751 N N . PHE A 1 91 ? 0.193 -5.209 3.440 1.00 94.88 91 PHE A N 1
ATOM 752 C CA . PHE A 1 91 ? 0.111 -3.957 4.170 1.00 94.88 91 PHE A CA 1
ATOM 753 C C . PHE A 1 91 ? 1.326 -3.787 5.066 1.00 94.88 91 PHE A C 1
ATOM 755 O O . PHE A 1 91 ? 1.939 -4.768 5.481 1.00 94.88 91 PHE A O 1
ATOM 762 N N . THR A 1 92 ? 1.622 -2.540 5.399 1.00 94.69 92 THR A N 1
ATOM 763 C CA . THR A 1 92 ? 2.584 -2.132 6.423 1.00 94.69 92 THR A CA 1
ATOM 764 C C . THR A 1 92 ? 1.906 -1.132 7.349 1.00 94.69 92 THR A C 1
ATOM 766 O O . THR A 1 92 ? 0.935 -0.475 6.965 1.00 94.69 92 THR A O 1
ATOM 769 N N . PHE A 1 93 ? 2.426 -0.976 8.565 1.00 91.50 93 PHE A N 1
ATOM 770 C CA . PHE A 1 93 ? 2.104 0.211 9.351 1.00 91.50 93 PHE A CA 1
ATOM 771 C C . PHE A 1 93 ? 2.815 1.421 8.733 1.00 91.50 93 PHE A C 1
ATOM 773 O O . PHE A 1 93 ? 4.041 1.425 8.640 1.00 91.50 93 PHE A O 1
ATOM 780 N N . ALA A 1 94 ? 2.051 2.439 8.334 1.00 87.56 94 ALA A N 1
ATOM 781 C CA . ALA A 1 94 ? 2.559 3.631 7.652 1.00 87.56 94 ALA A CA 1
ATOM 782 C C . ALA A 1 94 ? 3.330 3.315 6.344 1.00 87.56 94 ALA A C 1
ATOM 784 O O . ALA A 1 94 ? 2.983 2.378 5.621 1.00 87.56 94 ALA A O 1
ATOM 785 N N . ASP A 1 95 ? 4.309 4.153 5.987 1.00 87.88 95 ASP A N 1
ATOM 786 C CA . ASP A 1 95 ? 4.973 4.136 4.681 1.00 87.88 95 ASP A CA 1
ATOM 787 C C . ASP A 1 95 ? 5.916 2.936 4.497 1.00 87.88 95 ASP A C 1
ATOM 789 O O . ASP A 1 95 ? 6.922 2.787 5.190 1.00 87.88 95 ASP A O 1
ATOM 793 N N . SER A 1 96 ? 5.613 2.124 3.483 1.00 89.31 96 SER A N 1
ATOM 794 C CA . SER A 1 96 ? 6.385 0.944 3.089 1.00 89.31 96 SER A CA 1
ATOM 795 C C . SER A 1 96 ? 7.833 1.224 2.661 1.00 89.31 96 SER A C 1
ATOM 797 O O . SER A 1 96 ? 8.647 0.304 2.697 1.00 89.31 96 SER A O 1
ATOM 799 N N . CYS A 1 97 ? 8.198 2.459 2.280 1.00 87.12 97 CYS A N 1
ATOM 800 C CA . CYS A 1 97 ? 9.562 2.742 1.810 1.00 87.12 97 CYS A CA 1
ATOM 801 C C . CYS A 1 97 ? 10.635 2.614 2.911 1.00 87.12 97 CYS A C 1
ATOM 803 O O . CYS A 1 97 ? 11.812 2.388 2.611 1.00 87.12 97 CYS A O 1
ATOM 805 N N . CYS A 1 98 ? 10.216 2.715 4.176 1.00 84.06 98 CYS A N 1
ATOM 806 C CA . CYS A 1 98 ? 11.058 2.590 5.366 1.00 84.06 98 CYS A CA 1
ATOM 807 C C . CYS A 1 98 ? 10.925 1.220 6.052 1.00 84.06 98 CYS A C 1
ATOM 809 O O . CYS A 1 98 ? 11.487 1.021 7.128 1.00 84.06 98 CYS A O 1
ATOM 811 N N . CYS A 1 99 ? 10.168 0.293 5.464 1.00 88.56 99 CYS A N 1
ATOM 812 C CA . CYS A 1 99 ? 9.851 -0.994 6.068 1.00 88.56 99 CYS A CA 1
ATOM 813 C C . CYS A 1 99 ? 10.772 -2.116 5.585 1.00 88.56 99 CYS A C 1
ATOM 815 O O . CYS A 1 99 ? 11.376 -2.065 4.512 1.00 88.56 99 CYS A O 1
ATOM 817 N N . SER A 1 100 ? 10.832 -3.169 6.392 1.00 89.62 100 SER A N 1
ATOM 818 C CA . SER A 1 100 ? 11.382 -4.465 6.017 1.00 89.62 100 SER A CA 1
ATOM 819 C C . SER A 1 100 ? 10.260 -5.451 5.686 1.00 89.62 100 SER A C 1
ATOM 821 O O . SER A 1 100 ? 9.096 -5.224 6.023 1.00 89.62 100 SER A O 1
ATOM 823 N N . ILE A 1 101 ? 10.606 -6.593 5.087 1.00 90.31 101 ILE A N 1
ATOM 824 C CA . ILE A 1 101 ? 9.629 -7.658 4.817 1.00 90.31 101 ILE A CA 1
ATOM 825 C C . ILE A 1 101 ? 8.928 -8.147 6.096 1.00 90.31 101 ILE A C 1
ATOM 827 O O . ILE A 1 101 ? 7.763 -8.524 6.050 1.00 90.31 101 ILE A O 1
ATOM 831 N N . SER A 1 102 ? 9.600 -8.092 7.254 1.00 91.31 102 SER A N 1
ATOM 832 C CA . SER A 1 102 ? 9.008 -8.479 8.540 1.00 91.31 102 SER A CA 1
ATOM 833 C C . SER A 1 102 ? 7.973 -7.486 9.073 1.00 91.31 102 SER A C 1
ATOM 835 O O . SER A 1 102 ? 7.154 -7.861 9.908 1.00 91.31 102 SER A O 1
ATOM 837 N N . ASP A 1 103 ? 7.969 -6.242 8.586 1.00 93.50 103 ASP A N 1
ATOM 838 C CA . ASP A 1 103 ? 6.924 -5.262 8.905 1.00 93.50 103 ASP A CA 1
ATOM 839 C C . ASP A 1 103 ? 5.673 -5.441 8.032 1.00 93.50 103 ASP A C 1
ATOM 841 O O . ASP A 1 103 ? 4.623 -4.869 8.332 1.00 93.50 103 ASP A O 1
ATOM 845 N N . MET A 1 104 ? 5.766 -6.230 6.954 1.00 93.62 104 MET A N 1
ATOM 846 C CA . MET A 1 104 ? 4.640 -6.504 6.069 1.00 93.62 104 MET A CA 1
ATOM 847 C C . MET A 1 104 ? 3.717 -7.577 6.640 1.00 93.62 104 MET A C 1
ATOM 849 O O . MET A 1 104 ? 4.148 -8.512 7.312 1.00 93.62 104 MET A O 1
ATOM 853 N N . GLY A 1 105 ? 2.432 -7.472 6.325 1.00 94.75 105 GLY A N 1
ATOM 854 C CA . GLY A 1 105 ? 1.420 -8.445 6.708 1.00 94.75 105 GLY A CA 1
ATOM 855 C C . GLY A 1 105 ? 0.331 -8.563 5.655 1.00 94.75 105 GLY A C 1
ATOM 856 O O . GLY A 1 105 ? -0.001 -7.604 4.957 1.00 94.75 105 GLY A O 1
ATOM 857 N N . THR A 1 106 ? -0.243 -9.754 5.543 1.00 94.62 106 THR A N 1
ATOM 858 C CA . THR A 1 106 ? -1.527 -9.962 4.865 1.00 94.62 106 THR A CA 1
ATOM 859 C C . THR A 1 106 ? -2.650 -9.825 5.885 1.00 94.62 106 THR A C 1
ATOM 861 O O . THR A 1 106 ? -2.402 -9.849 7.090 1.00 94.62 106 THR A O 1
ATOM 864 N N . LEU A 1 107 ? -3.904 -9.741 5.439 1.00 91.06 107 LEU A N 1
ATOM 865 C CA . LEU A 1 107 ? -5.041 -9.703 6.368 1.00 91.06 107 LEU A CA 1
ATOM 866 C C . LEU A 1 107 ? -5.147 -10.965 7.247 1.00 91.06 107 LEU A C 1
ATOM 868 O O . LEU A 1 107 ? -5.648 -10.880 8.362 1.00 91.06 107 LEU A O 1
ATOM 872 N N . ASP A 1 108 ? -4.621 -12.109 6.797 1.00 92.88 108 ASP A N 1
ATOM 873 C CA . ASP A 1 108 ? -4.554 -13.340 7.602 1.00 92.88 108 ASP A CA 1
ATOM 874 C C . ASP A 1 108 ? -3.416 -13.320 8.642 1.00 92.88 108 ASP A C 1
ATOM 876 O O . ASP A 1 108 ? -3.415 -14.111 9.588 1.00 92.88 108 ASP A O 1
ATOM 880 N N . LYS A 1 109 ? -2.423 -12.437 8.463 1.00 94.44 109 LYS A N 1
ATOM 881 C CA . LYS A 1 109 ? -1.215 -12.296 9.293 1.00 94.44 109 LYS A CA 1
ATOM 882 C C . LYS A 1 109 ? -0.956 -10.817 9.605 1.00 94.44 109 LYS A C 1
ATOM 884 O O . LYS A 1 109 ? 0.116 -10.295 9.328 1.00 94.44 109 LYS A O 1
ATOM 889 N N . TYR A 1 110 ? -1.968 -10.147 10.157 1.00 94.00 110 TYR A N 1
ATOM 890 C CA . TYR A 1 110 ? -1.989 -8.688 10.347 1.00 94.00 110 TYR A CA 1
ATOM 891 C C . TYR A 1 110 ? -1.699 -8.238 11.794 1.00 94.00 110 TYR A C 1
ATOM 893 O O . TYR A 1 110 ? -1.654 -7.047 12.093 1.00 94.00 110 TYR A O 1
ATOM 901 N N . GLY A 1 111 ? -1.526 -9.185 12.723 1.00 95.81 111 GLY A N 1
ATOM 902 C CA . GLY A 1 111 ? -1.480 -8.903 14.163 1.00 95.81 111 GLY A CA 1
ATOM 903 C C . GLY A 1 111 ? -0.357 -7.951 14.584 1.00 95.81 111 GLY A C 1
ATOM 904 O O . GLY A 1 111 ? -0.587 -7.056 15.391 1.00 95.81 111 GLY A O 1
ATOM 905 N N . HIS A 1 112 ? 0.838 -8.085 14.002 1.00 95.69 112 HIS A N 1
ATOM 906 C CA . HIS A 1 112 ? 1.973 -7.199 14.295 1.00 95.69 112 HIS A CA 1
ATOM 907 C C . HIS A 1 112 ? 1.766 -5.776 13.778 1.00 95.69 112 HIS A C 1
ATOM 909 O O . HIS A 1 112 ? 2.305 -4.842 14.363 1.00 95.69 112 HIS A O 1
ATOM 915 N N . ILE A 1 113 ? 0.967 -5.598 12.723 1.00 95.44 113 ILE A N 1
ATOM 916 C CA . ILE A 1 113 ? 0.581 -4.275 12.226 1.00 95.44 113 ILE A CA 1
ATOM 917 C C . ILE A 1 113 ? -0.432 -3.640 13.181 1.00 95.44 113 ILE A C 1
ATOM 919 O O . ILE A 1 113 ? -0.268 -2.478 13.539 1.00 95.44 113 ILE A O 1
ATOM 923 N N . LEU A 1 114 ? -1.430 -4.398 13.658 1.00 94.31 114 LEU A N 1
ATOM 924 C CA . LEU A 1 114 ? -2.396 -3.900 14.653 1.00 94.31 114 LEU A CA 1
ATOM 925 C C . LEU A 1 114 ? -1.724 -3.495 15.962 1.00 94.31 114 LEU A C 1
ATOM 927 O O . LEU A 1 114 ? -2.098 -2.486 16.545 1.00 94.31 114 LEU A O 1
ATOM 931 N N . ALA A 1 115 ? -0.692 -4.225 16.383 1.00 95.69 115 ALA A N 1
ATOM 932 C CA . ALA A 1 115 ? 0.066 -3.911 17.590 1.00 95.69 115 ALA A CA 1
ATOM 933 C C . ALA A 1 115 ? 0.795 -2.551 17.538 1.00 95.69 115 ALA A C 1
ATOM 935 O O . ALA A 1 115 ? 1.292 -2.090 18.562 1.00 95.69 115 ALA A O 1
ATOM 936 N N . ARG A 1 116 ? 0.891 -1.909 16.362 1.00 94.81 116 ARG A N 1
ATOM 937 C CA . ARG A 1 116 ? 1.462 -0.560 16.213 1.00 94.81 116 ARG A CA 1
ATOM 938 C C . ARG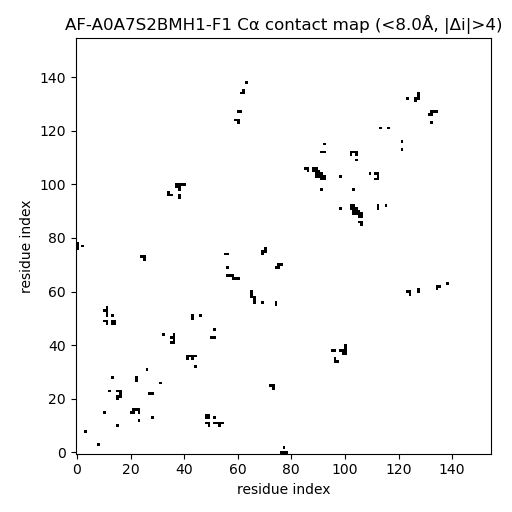 A 1 116 ? 0.459 0.563 16.504 1.00 94.81 116 ARG A C 1
ATOM 940 O O . ARG A 1 116 ? 0.891 1.699 16.674 1.00 94.81 116 ARG A O 1
ATOM 947 N N . PHE A 1 117 ? -0.838 0.265 16.533 1.00 93.38 117 PHE A N 1
ATOM 948 C CA . PHE A 1 117 ? -1.886 1.234 16.845 1.00 93.38 117 PHE A CA 1
ATOM 949 C C . PHE A 1 117 ? -2.112 1.310 18.354 1.00 93.38 117 PHE A C 1
ATOM 951 O O . PHE A 1 117 ? -1.943 0.323 19.070 1.00 93.38 117 PHE A O 1
ATOM 958 N N . ASN A 1 118 ? -2.522 2.476 18.841 1.00 94.69 118 ASN A N 1
ATOM 959 C CA . ASN A 1 118 ? -2.953 2.628 20.229 1.00 94.69 118 ASN A CA 1
ATOM 960 C C . ASN A 1 118 ? -4.415 2.178 20.430 1.00 94.69 118 ASN A C 1
ATOM 962 O O . ASN A 1 118 ? -5.184 2.060 19.475 1.00 94.69 118 ASN A O 1
ATOM 966 N N . ASP A 1 119 ? -4.827 1.979 21.685 1.00 94.62 119 ASP A N 1
ATOM 967 C CA . ASP A 1 119 ? -6.171 1.486 22.032 1.00 94.62 119 ASP A CA 1
ATOM 968 C C . ASP A 1 119 ? -7.303 2.334 21.436 1.00 94.62 119 ASP A C 1
ATOM 970 O O . ASP A 1 119 ? -8.318 1.805 20.982 1.00 94.62 119 ASP A O 1
ATOM 974 N N . ARG A 1 120 ? -7.130 3.663 21.395 1.00 92.75 120 ARG A N 1
ATOM 975 C CA . ARG A 1 120 ? -8.129 4.573 20.820 1.00 92.75 120 ARG A CA 1
ATOM 976 C C . ARG A 1 120 ? -8.281 4.347 19.318 1.00 92.75 120 ARG A C 1
ATOM 978 O O . ARG A 1 120 ? -9.401 4.325 18.816 1.00 92.75 120 ARG A O 1
ATOM 985 N N . GLU A 1 121 ? -7.173 4.187 18.604 1.00 91.44 121 GLU A N 1
ATOM 986 C CA . GLU A 1 121 ? -7.180 3.891 17.171 1.00 91.44 121 GLU A CA 1
ATOM 987 C C . GLU A 1 121 ? -7.838 2.539 16.894 1.00 91.44 121 GLU A C 1
ATOM 989 O O . GLU A 1 121 ? -8.700 2.456 16.022 1.00 91.44 121 GLU A O 1
ATOM 994 N N . 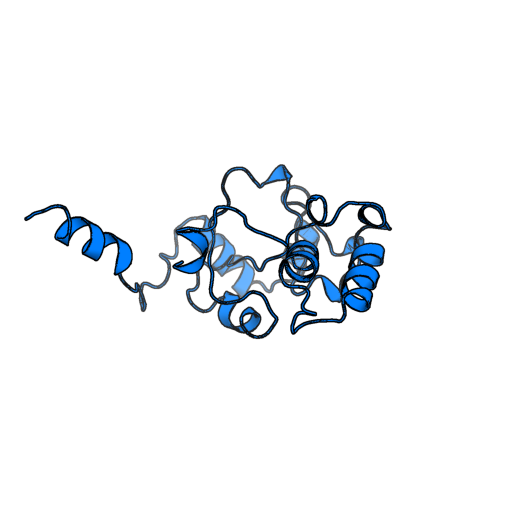ILE A 1 122 ? -7.507 1.506 17.676 1.00 93.81 122 ILE A N 1
ATOM 995 C CA . ILE A 1 122 ? -8.120 0.178 17.548 1.00 93.81 122 ILE A CA 1
ATOM 996 C C . ILE A 1 122 ? -9.632 0.238 17.783 1.00 93.81 122 ILE A C 1
ATOM 998 O O . ILE A 1 122 ? -10.392 -0.297 16.974 1.00 93.81 122 ILE A O 1
ATOM 1002 N N . HIS A 1 123 ? -10.093 0.926 18.831 1.00 92.50 123 HIS A N 1
ATOM 1003 C CA . HIS A 1 123 ? -11.527 1.097 19.080 1.00 92.50 123 HIS A CA 1
ATOM 1004 C C . HIS A 1 123 ? -12.240 1.804 17.922 1.00 92.50 123 HIS A C 1
ATOM 1006 O O . HIS A 1 123 ? -13.311 1.361 17.510 1.00 92.50 123 HIS A O 1
ATOM 1012 N N . ASN A 1 124 ? -11.637 2.847 17.347 1.00 91.06 124 ASN A N 1
ATOM 1013 C CA . ASN A 1 124 ? -12.214 3.540 16.195 1.00 91.06 124 ASN A CA 1
ATOM 1014 C C . ASN A 1 124 ? -12.280 2.639 14.953 1.00 91.06 124 ASN A C 1
ATOM 1016 O O . ASN A 1 124 ? -13.301 2.623 14.268 1.00 91.06 124 ASN A O 1
ATOM 1020 N N . ILE A 1 125 ? -11.230 1.857 14.682 1.00 90.88 125 ILE A N 1
ATOM 1021 C CA . ILE A 1 125 ? -11.212 0.889 13.575 1.00 90.88 125 ILE A CA 1
ATOM 1022 C C . ILE A 1 125 ? -12.349 -0.127 13.739 1.00 90.88 125 ILE A C 1
ATOM 1024 O O . ILE A 1 125 ? -13.090 -0.377 12.789 1.00 90.88 125 ILE A O 1
ATOM 1028 N N . VAL A 1 126 ? -12.528 -0.687 14.942 1.00 92.56 126 VAL A N 1
ATOM 1029 C CA . VAL A 1 126 ? -13.613 -1.640 15.234 1.00 92.56 126 VAL A CA 1
ATOM 1030 C C . VAL A 1 126 ? -14.981 -0.986 15.063 1.00 92.56 126 VAL A C 1
ATOM 1032 O O . VAL A 1 126 ? -15.875 -1.584 14.463 1.00 92.56 126 VAL A O 1
ATOM 1035 N N . ALA A 1 127 ? -15.150 0.246 15.536 1.00 91.25 127 ALA A N 1
ATOM 1036 C CA . ALA A 1 127 ? -16.414 0.960 15.438 1.00 91.25 127 ALA A CA 1
ATOM 1037 C C . ALA A 1 127 ? -16.806 1.267 13.981 1.00 91.25 127 ALA A C 1
ATOM 1039 O O . ALA A 1 127 ? -17.971 1.116 13.614 1.00 91.25 127 ALA A O 1
ATOM 1040 N N . VAL A 1 128 ? -15.842 1.620 13.126 1.00 89.56 128 VAL A N 1
ATOM 1041 C CA . VAL A 1 128 ? -16.058 1.785 11.677 1.00 89.56 128 VAL A CA 1
ATOM 1042 C C . VAL A 1 128 ? -16.364 0.439 11.015 1.00 89.56 128 VAL A C 1
ATOM 1044 O O . VAL A 1 128 ? -17.329 0.326 10.262 1.00 89.56 128 VAL A O 1
ATOM 1047 N N . ALA A 1 129 ? -15.592 -0.607 11.328 1.00 89.06 129 ALA A N 1
ATOM 1048 C CA . ALA A 1 129 ? -15.761 -1.939 10.744 1.00 89.06 129 ALA A CA 1
ATOM 1049 C C . ALA A 1 129 ? -17.111 -2.593 11.092 1.00 89.06 129 ALA A C 1
ATOM 1051 O O . ALA A 1 129 ? -17.649 -3.365 10.302 1.00 89.06 129 ALA A O 1
ATOM 1052 N N . THR A 1 130 ? -17.663 -2.277 12.264 1.00 92.12 130 THR A N 1
ATOM 1053 C CA . THR A 1 130 ? -18.968 -2.763 12.743 1.00 92.12 130 THR A CA 1
ATOM 1054 C C . THR A 1 130 ? -20.117 -1.794 12.456 1.00 92.12 130 THR A C 1
ATOM 1056 O O . THR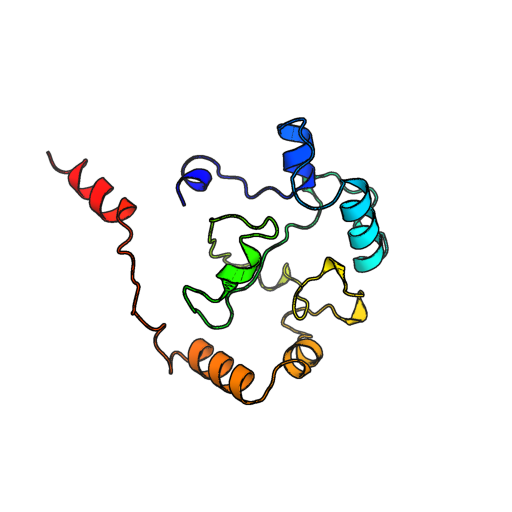 A 1 130 ? -21.235 -2.028 12.914 1.00 92.12 130 THR A O 1
ATOM 1059 N N . ALA A 1 131 ? -19.856 -0.716 11.706 1.00 85.88 131 ALA A N 1
ATOM 1060 C CA . ALA A 1 131 ? -20.812 0.350 11.401 1.00 85.88 131 ALA A CA 1
ATOM 1061 C C . ALA A 1 131 ? -21.465 0.999 12.645 1.00 85.88 131 ALA A C 1
ATOM 1063 O O . ALA A 1 131 ? -22.567 1.537 12.563 1.00 85.88 131 ALA A O 1
ATOM 1064 N N . GLN A 1 132 ? -20.787 0.966 13.798 1.00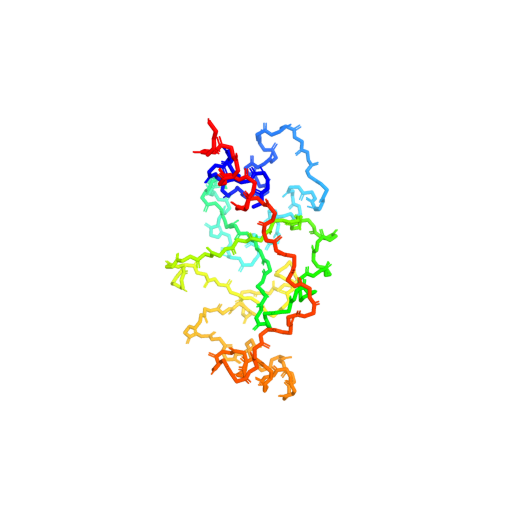 78.31 132 GLN A N 1
ATOM 1065 C CA . GLN A 1 132 ? -21.208 1.646 15.030 1.00 78.31 132 GLN A CA 1
ATOM 1066 C C . GLN A 1 132 ? -20.971 3.157 14.962 1.00 78.31 132 GLN A C 1
ATOM 1068 O O . GLN A 1 132 ? -21.721 3.932 15.552 1.00 78.31 132 GLN A O 1
ATOM 1073 N N . ILE A 1 133 ? -19.936 3.577 14.233 1.00 64.25 133 ILE A N 1
ATOM 1074 C CA . ILE A 1 133 ? -19.716 4.970 13.853 1.00 64.25 133 ILE A CA 1
ATOM 1075 C C . ILE A 1 133 ? -20.079 5.075 12.375 1.00 64.25 133 ILE A C 1
ATOM 1077 O O . ILE A 1 133 ? -19.408 4.497 11.518 1.00 64.25 133 ILE A O 1
ATOM 1081 N N . ALA A 1 134 ? -21.160 5.799 12.073 1.00 53.84 134 ALA A N 1
ATOM 1082 C CA . ALA A 1 134 ? -21.381 6.264 10.712 1.00 53.84 134 ALA A CA 1
ATOM 1083 C C . ALA A 1 134 ? -20.200 7.179 10.343 1.00 53.84 134 ALA A C 1
ATOM 1085 O O . ALA A 1 134 ? -19.799 7.974 11.198 1.00 53.84 134 ALA A O 1
ATOM 1086 N N . PRO A 1 135 ? -19.627 7.087 9.126 1.00 53.94 135 PRO A N 1
ATOM 1087 C CA . PRO A 1 135 ? -18.616 8.048 8.695 1.00 53.94 135 PRO A CA 1
ATOM 1088 C C . PRO A 1 135 ? -19.149 9.448 8.969 1.00 53.94 135 PRO A C 1
ATOM 1090 O O . PRO A 1 135 ? -20.282 9.734 8.577 1.00 53.94 135 PRO A O 1
ATOM 1093 N N . GLU A 1 136 ? -18.392 10.277 9.696 1.00 49.97 136 GLU A N 1
ATOM 1094 C CA . GLU A 1 136 ? -18.829 11.634 10.013 1.00 49.97 136 GLU A CA 1
ATOM 1095 C C . GLU A 1 136 ? -19.221 12.326 8.707 1.00 49.97 136 GLU A C 1
ATOM 1097 O O . GLU A 1 136 ? -18.387 12.699 7.884 1.00 49.97 136 GLU A O 1
ATOM 1102 N N . SER A 1 137 ? -20.525 12.493 8.507 1.00 43.12 137 SER A N 1
ATOM 1103 C CA . SER A 1 137 ? -21.125 13.096 7.323 1.00 43.12 137 SER A CA 1
ATOM 1104 C C . SER A 1 137 ? -20.959 14.620 7.317 1.00 43.12 137 SER A C 1
ATOM 1106 O O . SER A 1 137 ? -21.776 15.339 6.747 1.00 43.12 137 SER A O 1
ATOM 1108 N N . GLN A 1 138 ? -19.899 15.141 7.936 1.00 38.84 138 GLN A N 1
ATOM 1109 C CA . GLN A 1 138 ? -19.493 16.541 7.847 1.00 38.84 138 GLN A CA 1
ATOM 1110 C C . GLN A 1 138 ? -18.569 16.713 6.642 1.00 38.84 138 GLN A C 1
ATOM 1112 O O . GLN A 1 138 ? -17.374 16.970 6.764 1.00 38.84 138 GLN A O 1
ATOM 1117 N N . GLY A 1 139 ? -19.146 16.518 5.458 1.00 37.75 139 GLY A N 1
ATOM 1118 C CA . GLY A 1 139 ? -18.428 16.654 4.195 1.00 37.75 139 GLY A CA 1
ATOM 1119 C C . GLY A 1 139 ? -18.805 15.628 3.140 1.00 37.75 139 GLY A C 1
ATOM 1120 O O . GLY A 1 139 ? -17.960 15.308 2.309 1.00 37.75 139 GLY A O 1
ATOM 1121 N N . VAL A 1 140 ? -20.051 15.129 3.134 1.00 35.94 140 VAL A N 1
ATOM 1122 C CA . VAL A 1 140 ? -20.621 14.550 1.910 1.00 35.94 140 VAL A CA 1
ATOM 1123 C C . VAL A 1 140 ? -20.628 15.674 0.875 1.00 35.94 140 VAL A C 1
ATOM 1125 O O . VAL A 1 140 ? -21.585 16.433 0.748 1.00 35.94 140 VAL A O 1
ATOM 1128 N N . HIS A 1 141 ? -19.523 15.810 0.145 1.00 37.59 141 HIS A N 1
ATOM 1129 C CA . HIS A 1 141 ? -19.595 16.274 -1.220 1.00 37.59 141 HIS A CA 1
ATOM 1130 C C . HIS A 1 141 ? -20.512 15.266 -1.894 1.00 37.59 141 HIS A C 1
ATOM 1132 O O . HIS A 1 141 ? -20.127 14.130 -2.161 1.00 37.59 141 HIS A O 1
ATOM 1138 N N . VAL A 1 142 ? -21.768 15.676 -2.060 1.00 36.12 142 VAL A N 1
ATOM 1139 C CA . VAL A 1 142 ? -22.693 15.058 -2.998 1.00 36.12 142 VAL A CA 1
ATOM 1140 C C . VAL A 1 142 ? -21.883 14.855 -4.270 1.00 36.12 142 VAL A C 1
ATOM 1142 O O . VAL A 1 142 ? -21.255 15.809 -4.735 1.00 36.12 142 VAL A O 1
ATOM 1145 N N . ASP A 1 143 ? -21.808 13.621 -4.765 1.00 42.16 143 ASP A N 1
ATOM 1146 C CA . ASP A 1 143 ? -21.173 13.314 -6.042 1.00 42.16 143 ASP A CA 1
ATOM 1147 C C . ASP A 1 143 ? -21.880 14.147 -7.122 1.00 42.16 143 ASP A C 1
ATOM 1149 O O . ASP A 1 143 ? -22.897 13.748 -7.692 1.00 42.16 143 ASP A O 1
ATOM 1153 N N . ILE A 1 144 ? -21.355 15.347 -7.385 1.00 43.06 144 ILE A N 1
ATOM 1154 C CA . ILE A 1 144 ? -21.910 16.299 -8.356 1.00 43.06 144 ILE A CA 1
ATOM 1155 C C . ILE A 1 144 ? -21.893 15.656 -9.756 1.00 43.06 144 ILE A C 1
ATOM 1157 O O . ILE A 1 144 ? -22.714 15.980 -10.607 1.00 43.06 144 ILE A O 1
ATOM 1161 N N . GLY A 1 145 ? -21.018 14.664 -9.974 1.00 37.72 145 GLY A N 1
ATOM 1162 C CA . GLY A 1 145 ? -20.948 13.894 -11.215 1.00 37.72 145 GLY A CA 1
ATOM 1163 C C . GLY A 1 145 ? -22.163 12.998 -11.481 1.00 37.72 145 GLY A C 1
ATOM 1164 O O . GLY A 1 145 ? -22.556 12.861 -12.635 1.00 37.72 145 GLY A O 1
ATOM 1165 N N . ALA A 1 146 ? -22.799 12.428 -10.450 1.00 39.31 146 ALA A N 1
ATOM 1166 C CA . ALA A 1 146 ? -23.948 11.537 -10.646 1.00 39.31 146 ALA A CA 1
ATOM 1167 C C . ALA A 1 146 ? -25.243 12.323 -10.921 1.00 39.31 146 ALA A C 1
ATOM 1169 O O . ALA A 1 146 ? -26.008 11.959 -11.811 1.00 39.31 146 ALA A O 1
ATOM 1170 N N . GLN A 1 147 ? -25.451 13.451 -10.230 1.00 37.16 147 GLN A N 1
ATOM 1171 C CA . GLN A 1 147 ? -26.627 14.306 -10.451 1.00 37.16 147 GLN A CA 1
ATOM 1172 C C . GLN A 1 147 ? -26.576 15.060 -11.789 1.00 37.16 147 GLN A C 1
ATOM 1174 O O . GLN A 1 147 ? -27.616 15.325 -12.390 1.00 37.16 147 GLN A O 1
ATOM 1179 N N . GLN A 1 148 ? -25.382 15.371 -12.302 1.00 36.50 148 GLN A N 1
ATOM 1180 C CA . GLN A 1 148 ? -25.243 16.082 -13.575 1.00 36.50 148 GLN A CA 1
ATOM 1181 C C . GLN A 1 148 ? -25.455 15.173 -14.801 1.00 36.50 148 GLN A C 1
ATOM 1183 O O . GLN A 1 148 ? -25.820 15.666 -15.866 1.00 36.50 148 GLN A O 1
ATOM 1188 N N . LEU A 1 149 ? -25.313 13.849 -14.653 1.00 38.00 149 LEU A N 1
ATOM 1189 C CA . LEU A 1 149 ? -25.601 12.871 -15.712 1.00 38.00 149 LEU A CA 1
ATOM 1190 C C . LEU A 1 149 ? -27.101 12.581 -15.884 1.00 38.00 149 LEU A C 1
ATOM 1192 O O . LEU A 1 149 ? -27.534 12.319 -17.007 1.00 38.00 149 LEU A O 1
ATOM 1196 N N . GLU A 1 150 ? -27.905 12.676 -14.820 1.00 40.41 150 GLU A N 1
ATOM 1197 C CA . GLU A 1 150 ? -29.366 12.529 -14.927 1.00 40.41 150 GLU A CA 1
ATOM 1198 C C . GLU A 1 150 ? -30.036 13.759 -15.560 1.00 40.41 150 GLU A C 1
ATOM 1200 O O . GLU A 1 150 ? -30.986 13.604 -16.324 1.00 40.41 150 GLU A O 1
ATOM 1205 N N . LEU A 1 151 ? -29.488 14.966 -15.365 1.00 39.69 151 LEU A N 1
ATOM 1206 C CA . LEU A 1 151 ? -29.986 16.183 -16.026 1.00 39.69 151 LEU A CA 1
ATOM 1207 C C . LEU A 1 151 ? -29.700 16.233 -17.538 1.00 39.69 151 LEU A C 1
ATOM 1209 O O . LEU A 1 151 ? -30.410 16.916 -18.267 1.00 39.69 151 LEU A O 1
ATOM 1213 N N . ILE A 1 152 ? -28.685 15.510 -18.024 1.00 42.19 152 ILE A N 1
ATOM 1214 C CA . ILE A 1 152 ? -28.330 15.467 -19.457 1.00 42.19 152 ILE A CA 1
ATOM 1215 C C . ILE A 1 152 ? -29.122 14.380 -20.207 1.00 42.19 152 ILE A C 1
ATOM 1217 O O . ILE A 1 152 ? -29.228 14.425 -21.429 1.00 42.19 152 ILE A O 1
ATOM 1221 N N . ARG A 1 153 ? -29.720 13.412 -19.499 1.00 43.19 153 ARG A N 1
ATOM 1222 C CA . ARG A 1 153 ? -30.530 12.331 -20.097 1.00 43.19 153 ARG A CA 1
ATOM 1223 C C . ARG A 1 153 ? -32.041 12.579 -20.038 1.00 43.19 153 ARG A C 1
ATOM 1225 O O . ARG A 1 153 ? -32.809 11.688 -20.391 1.00 43.19 153 ARG A O 1
ATOM 1232 N N . GLY A 1 154 ? -32.455 13.769 -19.608 1.00 46.88 154 GLY A N 1
ATOM 1233 C CA . GLY A 1 154 ? -33.853 14.155 -19.442 1.00 46.88 154 GLY A CA 1
ATOM 1234 C C . GLY A 1 154 ? -34.179 15.536 -20.007 1.00 46.88 154 GLY A C 1
ATOM 1235 O O . GLY A 1 154 ? -34.723 16.350 -19.269 1.00 46.88 154 GLY A O 1
ATOM 1236 N N . VAL A 1 155 ? -33.853 15.784 -21.283 1.00 42.91 155 VAL A N 1
ATOM 1237 C CA . VAL A 1 155 ? -34.530 16.742 -22.186 1.00 42.91 155 VAL A CA 1
ATOM 1238 C C . VAL A 1 155 ? -34.497 16.175 -23.600 1.00 42.91 155 VAL A C 1
ATOM 1240 O O . VAL A 1 155 ? -33.395 15.761 -24.026 1.00 42.91 155 VAL A O 1
#

Foldseek 3Di:
DVVCVPPVDDFAQLVVCVVVVDQDDADGPVLVLVLQCQAVVNPCVPPDRRRDDHDDDDQLLLEPCSCVVCCVRPRNDDDDDDPPCQVVDKDAQPDSSPDHNVRIDGPVGCVSRVVVDDPVVVVSSVCVVVVVDDHPVPDPPPPPVVVVVVVVVPD

InterPro domains:
  IPR022074 Protein of unknown function DUF3626 [PF12294] (7-135)

Sequence (155 aa):
GRFMETDEYFRNQFEIIVLLNRRGKGNDEHARFGWESRLFGQAYDKAEPFERVKYGAVNILNDYKGVHSVRSFGYGDSYVVLKDVRLRTSFTFADSCCCSISDMGTLDKYGHILARFNDREIHNIVAVATAQIAPESQGVHVDIGAQQLELIRGV

Organism: NCBI:txid327968

Mean predicted aligned error: 9.88 Å